Protein AF-A0A524E233-F1 (afdb_monomer)

Solvent-accessible surface area (backbone atoms only — not comparable to full-atom values): 3645 Å² total; per-residue (Å²): 128,90,52,63,30,94,89,75,69,28,55,40,40,88,41,72,60,90,90,43,59,26,31,32,18,81,72,81,63,53,74,41,83,54,57,77,84,55,50,81,72,51,88,85,77,83,79,79,80,74,80,80,77,130

Structure (mmCIF, N/CA/C/O backbone):
data_AF-A0A524E233-F1
#
_entry.id   AF-A0A524E233-F1
#
loop_
_atom_site.group_PDB
_atom_site.id
_atom_site.type_symbol
_atom_site.label_atom_id
_atom_site.label_alt_id
_atom_site.label_comp_id
_atom_site.label_asym_id
_atom_site.label_entity_id
_atom_site.label_seq_id
_atom_site.pdbx_PDB_ins_code
_atom_site.Cartn_x
_atom_site.Cartn_y
_atom_site.Cartn_z
_atom_site.occupancy
_atom_site.B_iso_or_equiv
_atom_site.auth_seq_id
_atom_site.auth_comp_id
_atom_site.auth_asym_id
_atom_site.auth_atom_id
_atom_site.pdbx_PDB_model_num
ATOM 1 N N . MET A 1 1 ? -2.375 9.511 -8.325 1.00 59.72 1 MET A N 1
ATOM 2 C CA . MET A 1 1 ? -1.710 8.613 -9.294 1.00 59.72 1 MET A CA 1
ATOM 3 C C . MET A 1 1 ? -2.380 7.239 -9.217 1.00 59.72 1 MET A C 1
ATOM 5 O O . MET A 1 1 ? -2.945 6.947 -8.171 1.00 59.72 1 MET A O 1
ATOM 9 N N . PHE A 1 2 ? -2.414 6.448 -10.296 1.00 70.88 2 PHE A N 1
ATOM 10 C CA . PHE A 1 2 ? -2.935 5.071 -10.265 1.00 70.88 2 PHE A CA 1
ATOM 11 C C . PHE A 1 2 ? -1.765 4.101 -10.447 1.00 70.88 2 PHE A C 1
ATOM 13 O O . PHE A 1 2 ? -1.043 4.218 -11.435 1.00 70.88 2 PHE A O 1
ATOM 20 N N . ASP A 1 3 ? -1.597 3.165 -9.514 1.00 82.88 3 ASP A N 1
ATOM 21 C CA . ASP A 1 3 ? -0.574 2.116 -9.563 1.00 82.88 3 ASP A CA 1
ATOM 22 C C . ASP A 1 3 ? -1.209 0.767 -9.935 1.00 82.88 3 ASP A C 1
ATOM 24 O O . ASP A 1 3 ? -2.341 0.456 -9.545 1.00 82.88 3 ASP A O 1
ATOM 28 N N . PHE A 1 4 ? -0.466 -0.054 -10.676 1.00 87.69 4 PHE A N 1
ATOM 29 C CA . PHE A 1 4 ? -0.890 -1.387 -11.105 1.00 87.69 4 PHE A CA 1
ATOM 30 C C . PHE A 1 4 ? 0.067 -2.452 -10.573 1.00 87.69 4 PHE A C 1
ATOM 32 O O . PHE A 1 4 ? 1.254 -2.218 -10.380 1.00 87.69 4 PHE A O 1
ATOM 39 N N . CYS A 1 5 ? -0.468 -3.637 -10.302 1.00 90.06 5 CYS A N 1
ATOM 40 C CA . CYS A 1 5 ? 0.281 -4.747 -9.745 1.00 90.06 5 CYS A CA 1
ATOM 41 C C . CYS A 1 5 ? 1.135 -5.427 -10.819 1.00 90.06 5 CYS A C 1
ATOM 43 O O . CYS A 1 5 ? 0.593 -5.995 -11.765 1.00 90.06 5 CYS A O 1
ATOM 45 N N . ASP A 1 6 ? 2.445 -5.502 -10.594 1.00 88.44 6 ASP A N 1
ATOM 46 C CA . ASP A 1 6 ? 3.403 -6.129 -11.519 1.00 88.44 6 ASP A CA 1
ATOM 47 C C . ASP A 1 6 ? 3.149 -7.629 -11.761 1.00 88.44 6 ASP A C 1
ATOM 49 O O . ASP A 1 6 ? 3.594 -8.190 -12.759 1.00 88.44 6 ASP A O 1
ATOM 53 N N . LYS A 1 7 ? 2.424 -8.303 -10.856 1.00 89.31 7 LYS A N 1
ATOM 54 C CA . LYS A 1 7 ? 2.135 -9.743 -10.966 1.00 89.31 7 LYS A CA 1
ATOM 55 C C . LYS A 1 7 ? 0.912 -10.070 -11.814 1.00 89.31 7 LYS A C 1
ATOM 57 O O . LYS A 1 7 ? 0.882 -11.117 -12.448 1.00 89.31 7 LYS A O 1
ATOM 62 N N . CYS A 1 8 ? -0.129 -9.243 -11.750 1.00 91.81 8 CYS A N 1
ATOM 63 C CA . CYS A 1 8 ? -1.431 -9.579 -12.339 1.00 91.81 8 CYS A CA 1
ATOM 64 C C . CYS A 1 8 ? -2.069 -8.446 -13.150 1.00 91.81 8 CYS A C 1
ATOM 66 O O . CYS A 1 8 ? -3.152 -8.632 -13.695 1.00 91.81 8 CYS A O 1
ATOM 68 N N . GLY A 1 9 ? -1.445 -7.266 -13.199 1.00 89.69 9 GLY A N 1
ATOM 69 C CA . GLY A 1 9 ? -1.991 -6.072 -13.848 1.00 89.69 9 GLY A CA 1
ATOM 70 C C . GLY A 1 9 ? -3.190 -5.447 -13.124 1.00 89.69 9 GLY A C 1
ATOM 71 O O . GLY A 1 9 ? -3.756 -4.473 -13.610 1.00 89.69 9 GLY A O 1
ATOM 72 N N . GLY A 1 10 ? -3.599 -5.986 -11.972 1.00 90.38 10 GLY A N 1
ATOM 73 C CA . GLY A 1 10 ? -4.706 -5.455 -11.179 1.00 90.38 10 GLY A CA 1
ATOM 74 C C . GLY A 1 10 ? -4.376 -4.105 -10.544 1.00 90.38 10 GLY A C 1
ATOM 75 O O . GLY A 1 10 ? -3.220 -3.818 -10.249 1.00 90.38 10 GLY A O 1
ATOM 76 N N . MET A 1 11 ? -5.393 -3.283 -10.289 1.00 89.31 11 MET A N 1
ATOM 77 C CA . MET A 1 11 ? -5.210 -1.990 -9.624 1.00 89.31 11 MET A CA 1
ATOM 78 C C . MET A 1 11 ? -4.697 -2.175 -8.189 1.00 89.31 11 MET A C 1
ATOM 80 O O . MET A 1 11 ? -5.200 -3.024 -7.443 1.00 89.31 11 MET A O 1
ATOM 84 N N . MET A 1 12 ? -3.701 -1.376 -7.812 1.00 88.75 12 MET A N 1
ATOM 85 C CA . MET A 1 12 ? -3.216 -1.286 -6.441 1.00 88.75 12 MET A CA 1
ATOM 86 C C . MET A 1 12 ? -3.967 -0.182 -5.700 1.00 88.75 12 MET A C 1
ATOM 88 O O . MET A 1 12 ? -4.125 0.92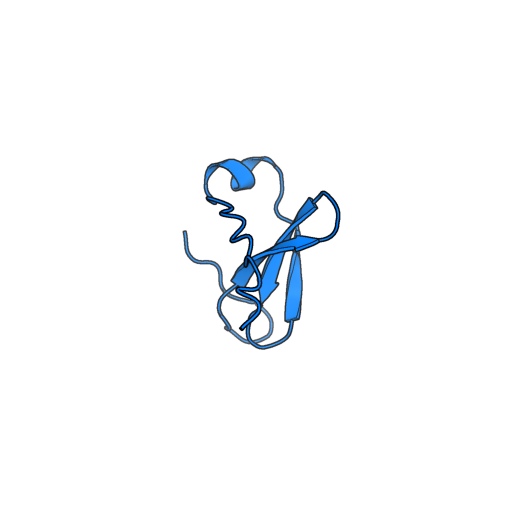6 -6.210 1.00 88.75 12 MET A O 1
ATOM 92 N N . LEU A 1 13 ? -4.435 -0.491 -4.496 1.00 86.31 13 LEU A N 1
ATOM 93 C CA . LEU A 1 13 ? -5.202 0.417 -3.660 1.00 86.31 13 LEU A CA 1
ATOM 94 C C . LEU A 1 13 ? -4.432 0.729 -2.373 1.00 86.31 13 LEU A C 1
ATOM 96 O O . LEU A 1 13 ? -3.849 -0.181 -1.783 1.00 86.31 13 LEU A O 1
ATOM 100 N N . PRO A 1 14 ? -4.445 1.988 -1.908 1.00 84.69 14 PRO A N 1
ATOM 101 C CA . PRO A 1 14 ? -3.881 2.340 -0.613 1.00 84.69 14 PRO A CA 1
ATOM 102 C C . PRO A 1 14 ? -4.595 1.581 0.510 1.00 84.69 14 PRO A C 1
ATOM 104 O O . PRO A 1 14 ? -5.811 1.687 0.678 1.00 84.69 14 PRO A O 1
ATOM 107 N N . SER A 1 15 ? -3.824 0.835 1.289 1.00 82.56 15 SER A N 1
ATOM 108 C CA . SER A 1 15 ? -4.251 0.030 2.428 1.00 82.56 15 SER A CA 1
ATOM 109 C C . SER A 1 15 ? -3.364 0.362 3.633 1.00 82.56 15 SER A C 1
ATOM 111 O O . SER A 1 15 ? -2.274 0.919 3.491 1.00 82.56 15 SER A O 1
ATOM 113 N N . LYS A 1 16 ? -3.843 0.083 4.845 1.00 77.12 16 LYS A N 1
ATOM 114 C CA . LYS A 1 16 ? -3.053 0.255 6.072 1.00 77.12 16 LYS A CA 1
ATOM 115 C C . LYS A 1 16 ? -2.821 -1.107 6.690 1.00 77.12 16 LYS A C 1
ATOM 117 O O . LYS A 1 16 ? -3.775 -1.730 7.156 1.00 77.12 16 LYS A O 1
ATOM 122 N N . LEU A 1 17 ? -1.565 -1.537 6.710 1.00 79.19 17 LEU A N 1
ATOM 123 C CA . LEU A 1 17 ? -1.159 -2.759 7.382 1.00 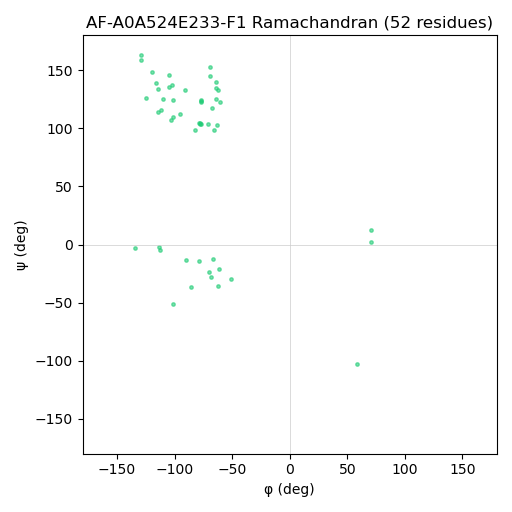79.19 17 LEU A CA 1
ATOM 124 C C . LEU A 1 17 ? -0.484 -2.361 8.697 1.00 79.19 17 LEU A C 1
ATOM 126 O O . LEU A 1 17 ? 0.615 -1.815 8.710 1.00 79.19 17 LEU A O 1
ATOM 130 N N . SER A 1 18 ? -1.186 -2.591 9.806 1.00 73.94 18 SER A N 1
ATOM 131 C CA . SER A 1 18 ? -0.781 -2.147 11.146 1.00 73.94 18 SER A CA 1
ATOM 132 C C . SER A 1 18 ? -0.615 -0.620 11.228 1.00 73.94 18 SER A C 1
ATOM 134 O O . SER A 1 18 ? -1.615 0.098 11.294 1.00 73.94 18 SER A O 1
ATOM 136 N N . GLU A 1 19 ? 0.621 -0.122 11.205 1.00 73.38 19 GLU A N 1
ATOM 137 C CA . GLU A 1 19 ? 0.962 1.303 11.310 1.00 73.38 19 GLU A CA 1
ATOM 138 C C . GLU A 1 19 ? 1.563 1.864 10.014 1.00 73.38 19 GLU A C 1
ATOM 140 O O . GLU A 1 19 ? 1.756 3.073 9.899 1.00 73.38 19 GLU A O 1
ATOM 145 N N . GLU A 1 20 ? 1.787 1.010 9.014 1.00 76.38 20 GLU A N 1
ATOM 146 C CA . GLU A 1 20 ? 2.406 1.384 7.748 1.00 76.38 20 GLU A CA 1
ATOM 147 C C . GLU A 1 20 ? 1.356 1.519 6.642 1.00 76.38 20 GLU A C 1
ATOM 149 O O . GLU 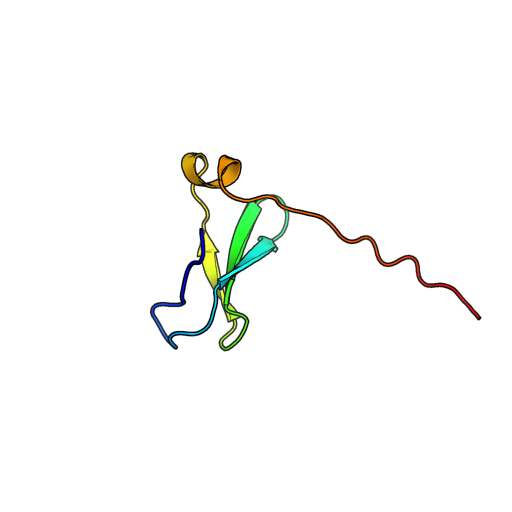A 1 20 ? 0.419 0.721 6.500 1.00 76.38 20 GLU A O 1
ATOM 154 N N . SER A 1 21 ? 1.515 2.570 5.844 1.00 82.38 21 SER A N 1
ATOM 155 C CA . SER A 1 21 ? 0.769 2.746 4.605 1.00 82.38 21 SER A CA 1
ATOM 156 C C . SER A 1 21 ? 1.369 1.831 3.541 1.00 82.38 21 SER A C 1
ATOM 158 O O . SER A 1 21 ? 2.556 1.912 3.245 1.00 82.38 21 SER A O 1
ATOM 160 N N . VAL A 1 22 ? 0.552 0.968 2.946 1.00 87.25 22 VAL A N 1
ATOM 161 C CA . VAL A 1 22 ? 0.966 0.051 1.878 1.00 87.25 22 VAL A CA 1
ATOM 162 C C . VAL A 1 22 ? 0.012 0.156 0.692 1.00 87.25 22 VAL A C 1
ATOM 164 O O . VAL A 1 22 ? -1.102 0.658 0.809 1.00 87.25 22 VAL A O 1
ATOM 167 N N . LEU A 1 23 ? 0.432 -0.329 -0.468 1.00 86.88 23 LEU A N 1
ATOM 168 C CA . LEU A 1 23 ? -0.429 -0.560 -1.620 1.00 86.88 23 LEU A CA 1
ATOM 169 C C . LEU A 1 23 ? -0.765 -2.046 -1.705 1.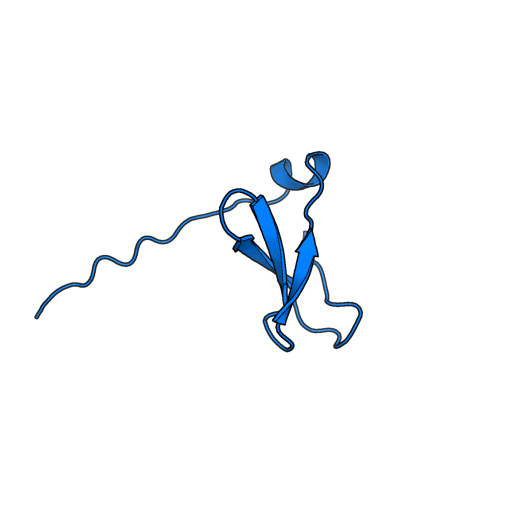00 86.88 23 LEU A C 1
ATOM 171 O O . LEU A 1 23 ? 0.126 -2.887 -1.783 1.00 86.88 23 LEU A O 1
ATOM 175 N N . GLU A 1 24 ? -2.049 -2.370 -1.728 1.00 89.75 24 GLU A N 1
ATOM 176 C CA . GLU A 1 24 ? -2.549 -3.738 -1.817 1.00 89.75 24 GLU A CA 1
ATOM 177 C C . GLU A 1 24 ? -3.284 -3.955 -3.142 1.00 89.75 24 GLU A C 1
ATOM 179 O O . GLU A 1 24 ? -4.093 -3.133 -3.574 1.00 89.75 24 GLU A O 1
ATOM 184 N N . CYS A 1 25 ? -2.995 -5.062 -3.826 1.00 92.06 25 CYS A N 1
ATOM 185 C CA . CYS A 1 25 ? -3.663 -5.381 -5.080 1.00 92.06 25 CYS A CA 1
ATOM 186 C C . CYS A 1 25 ? -5.061 -5.925 -4.806 1.00 92.06 25 CYS A C 1
ATOM 188 O O . CYS A 1 25 ? -5.202 -6.986 -4.204 1.00 92.06 25 CYS A O 1
ATOM 190 N N . ASN A 1 26 ? -6.079 -5.286 -5.379 1.00 88.88 26 ASN A N 1
ATOM 191 C CA . ASN A 1 26 ? -7.466 -5.734 -5.243 1.00 88.88 26 ASN A CA 1
ATOM 192 C C . ASN A 1 26 ? -7.762 -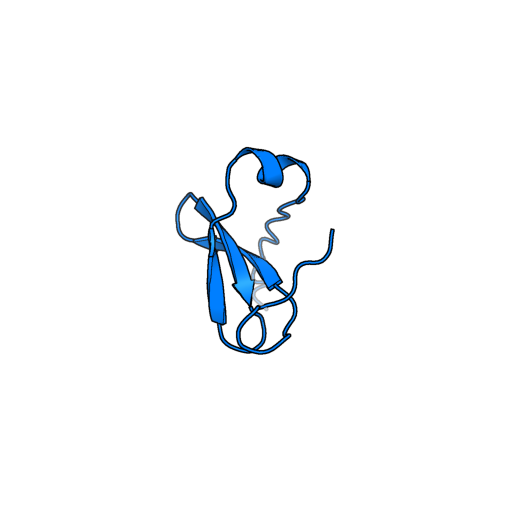7.090 -5.928 1.00 88.88 26 ASN A C 1
ATOM 194 O O . ASN A 1 26 ? -8.831 -7.658 -5.740 1.00 88.88 26 ASN A O 1
ATOM 198 N N . VAL A 1 27 ? -6.851 -7.598 -6.766 1.00 90.44 27 VAL A N 1
ATOM 199 C CA . VAL A 1 27 ? -7.058 -8.844 -7.525 1.00 90.44 27 VAL A CA 1
ATOM 200 C C . VAL A 1 27 ? -6.331 -10.025 -6.886 1.00 90.44 27 VAL A C 1
ATOM 202 O O . VAL A 1 27 ? -6.936 -11.069 -6.667 1.00 90.44 27 VAL A O 1
ATOM 205 N N . CYS A 1 28 ? -5.034 -9.882 -6.603 1.00 91.19 28 CYS A N 1
ATOM 206 C CA . CYS A 1 28 ? -4.201 -10.986 -6.114 1.00 91.19 28 CYS A CA 1
ATOM 207 C C . CYS A 1 28 ? -3.693 -10.810 -4.676 1.00 91.19 28 CYS A C 1
ATOM 209 O O . CYS A 1 28 ? -2.975 -11.679 -4.189 1.00 91.19 28 CYS A O 1
ATOM 211 N N . GLY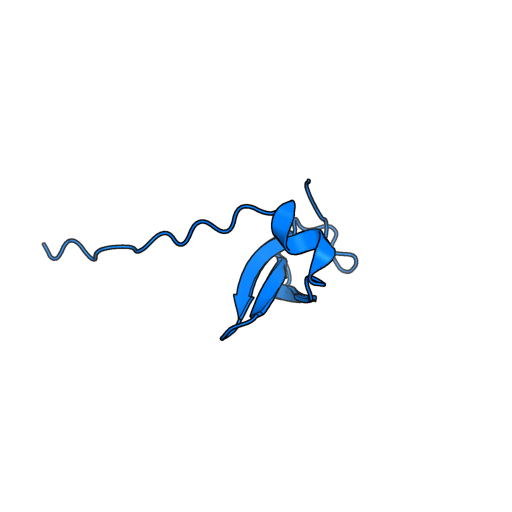 A 1 29 ? -4.006 -9.688 -4.016 1.00 88.62 29 GLY A N 1
ATOM 212 C CA . GLY A 1 29 ? -3.559 -9.400 -2.650 1.00 88.62 29 GLY A CA 1
ATOM 213 C C . GLY A 1 29 ? -2.065 -9.096 -2.519 1.00 88.62 29 GLY A C 1
ATOM 214 O O . GLY A 1 29 ? -1.534 -9.095 -1.414 1.00 88.62 29 GLY A O 1
ATOM 215 N N . ASN A 1 30 ? -1.345 -8.862 -3.624 1.00 90.50 30 ASN A N 1
ATOM 216 C CA . ASN A 1 30 ? 0.065 -8.481 -3.548 1.00 90.50 30 ASN A CA 1
ATOM 217 C C . ASN A 1 30 ? 0.223 -7.145 -2.814 1.00 90.50 30 ASN A C 1
ATOM 219 O O . ASN A 1 30 ? -0.465 -6.184 -3.155 1.00 90.50 30 ASN A O 1
ATOM 223 N N . ILE A 1 31 ? 1.162 -7.084 -1.872 1.00 88.69 31 ILE A N 1
ATOM 224 C CA . ILE A 1 31 ? 1.449 -5.896 -1.066 1.00 88.69 31 ILE A CA 1
ATOM 225 C C . ILE A 1 31 ? 2.739 -5.249 -1.574 1.00 88.69 31 ILE A C 1
ATOM 227 O O . ILE A 1 31 ? 3.725 -5.938 -1.843 1.00 88.69 31 ILE A O 1
ATOM 231 N N . LYS A 1 32 ? 2.725 -3.927 -1.710 1.00 84.19 32 LYS A N 1
ATOM 232 C CA . LYS A 1 32 ? 3.873 -3.084 -2.046 1.00 84.19 32 LYS A CA 1
ATOM 233 C C . LYS A 1 32 ? 3.999 -2.023 -0.956 1.00 84.19 32 LYS A C 1
ATOM 235 O O . LYS A 1 32 ? 3.019 -1.348 -0.650 1.00 84.19 32 LYS A O 1
ATOM 240 N N . ALA A 1 33 ? 5.171 -1.914 -0.339 1.00 81.31 33 ALA A N 1
ATOM 241 C CA . ALA A 1 33 ? 5.421 -0.865 0.643 1.00 81.31 33 ALA A CA 1
ATOM 242 C C . ALA A 1 33 ? 5.341 0.506 -0.043 1.00 81.31 33 ALA A C 1
ATOM 244 O O . ALA A 1 33 ? 5.780 0.647 -1.188 1.00 81.31 33 ALA A O 1
ATOM 245 N N . LEU A 1 34 ? 4.743 1.491 0.627 1.00 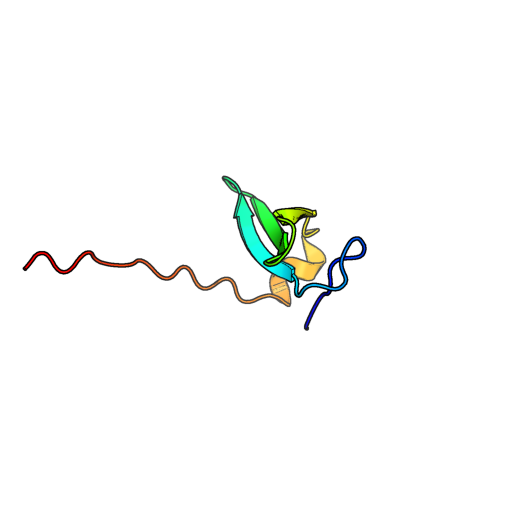74.81 34 LEU A N 1
ATOM 246 C CA . LEU A 1 34 ? 4.840 2.880 0.197 1.00 74.81 34 LEU A CA 1
ATOM 247 C C . LEU A 1 34 ? 5.980 3.529 0.964 1.00 74.81 34 LEU A C 1
ATOM 249 O O . LEU A 1 34 ? 5.893 3.710 2.177 1.00 74.81 34 LEU A O 1
ATOM 253 N N . ASP A 1 35 ? 7.039 3.874 0.243 1.00 68.12 35 ASP A N 1
ATOM 254 C CA . ASP A 1 35 ? 8.129 4.664 0.796 1.00 68.12 35 ASP A CA 1
ATOM 255 C C . ASP A 1 35 ? 7.643 6.099 1.060 1.00 68.12 35 ASP A C 1
ATOM 257 O O . ASP A 1 35 ? 6.802 6.630 0.326 1.00 68.12 35 ASP A O 1
ATOM 261 N N . GLY A 1 36 ? 8.149 6.708 2.136 1.00 61.03 36 GLY A N 1
ATOM 262 C CA . GLY A 1 36 ? 7.612 7.931 2.748 1.00 61.03 36 GLY A CA 1
ATOM 263 C C . GLY A 1 36 ? 7.377 9.114 1.803 1.00 61.03 36 GLY A C 1
ATOM 264 O O . GLY A 1 36 ? 6.432 9.865 2.021 1.00 61.03 36 GLY A O 1
ATOM 265 N N . ASP A 1 37 ? 8.155 9.228 0.726 1.00 60.62 37 ASP A N 1
ATOM 266 C CA . ASP A 1 37 ? 8.030 10.308 -0.262 1.00 60.62 37 ASP A CA 1
ATOM 267 C C . ASP A 1 37 ? 6.759 10.203 -1.127 1.00 60.62 37 ASP A C 1
ATOM 269 O O . ASP A 1 37 ? 6.274 11.205 -1.644 1.00 60.62 37 ASP A O 1
ATOM 273 N N . LEU A 1 38 ? 6.185 9.003 -1.279 1.00 63.53 38 LEU A N 1
ATOM 274 C CA . LEU A 1 38 ? 4.952 8.786 -2.047 1.00 63.53 38 LEU A CA 1
ATOM 275 C C . LEU A 1 38 ? 3.691 8.924 -1.187 1.00 63.53 38 LEU A C 1
ATOM 277 O O . LEU A 1 38 ? 2.589 8.996 -1.727 1.00 63.53 38 LEU A O 1
ATOM 281 N N . ILE A 1 39 ? 3.817 8.948 0.144 1.00 62.31 39 ILE A N 1
ATOM 282 C CA . ILE A 1 39 ? 2.664 9.013 1.055 1.00 62.31 39 ILE A CA 1
ATOM 283 C C . ILE A 1 39 ? 1.878 10.313 0.848 1.00 62.31 39 ILE A C 1
ATOM 285 O O . ILE A 1 39 ? 0.649 10.284 0.901 1.00 62.31 39 ILE A O 1
ATOM 289 N N . ASP A 1 40 ? 2.562 11.418 0.549 1.00 64.56 40 ASP A N 1
ATOM 290 C CA . ASP A 1 40 ? 1.936 12.728 0.343 1.00 64.56 40 ASP A CA 1
ATOM 291 C C . ASP A 1 40 ? 1.071 12.791 -0.930 1.00 64.56 40 ASP A C 1
ATOM 293 O O . ASP A 1 40 ? 0.058 13.496 -0.962 1.00 64.56 40 ASP A O 1
ATOM 297 N N . ASP A 1 41 ? 1.397 11.988 -1.949 1.00 66.50 41 ASP A N 1
ATOM 298 C CA . ASP A 1 41 ? 0.629 11.899 -3.198 1.00 66.50 41 ASP A CA 1
ATOM 299 C C . ASP A 1 41 ? -0.645 11.043 -3.061 1.00 66.50 41 ASP A C 1
ATOM 301 O O . ASP A 1 41 ? -1.542 11.085 -3.917 1.00 66.50 41 ASP A O 1
ATOM 305 N N . TYR A 1 42 ? -0.755 10.263 -1.980 1.00 67.50 42 TYR A N 1
ATOM 306 C CA . TYR A 1 42 ? -1.863 9.347 -1.733 1.00 67.50 42 TYR A CA 1
ATOM 307 C C . TYR A 1 42 ? -2.733 9.802 -0.552 1.00 67.50 42 TYR A C 1
ATOM 309 O O . TYR A 1 42 ? -2.348 9.788 0.613 1.00 67.50 42 TYR A O 1
ATOM 317 N N . LYS A 1 43 ? -4.001 10.133 -0.833 1.00 65.12 43 LYS A N 1
ATOM 318 C CA . LYS A 1 43 ? -4.977 10.477 0.213 1.00 65.12 43 LYS A CA 1
ATOM 319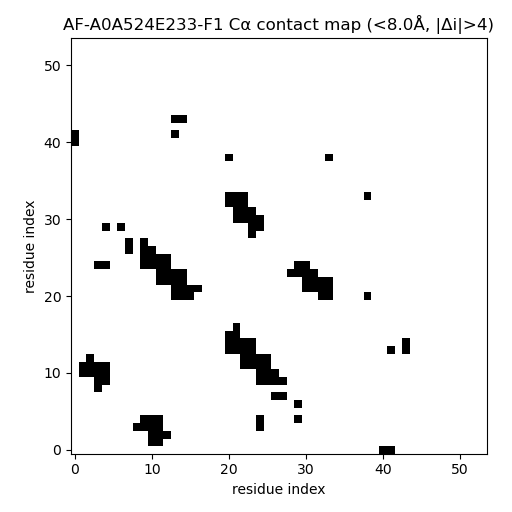 C C . LYS A 1 43 ? -5.586 9.224 0.850 1.00 65.12 43 LYS A C 1
ATOM 321 O O . LYS A 1 43 ? -6.567 8.669 0.351 1.00 65.12 43 LYS A O 1
ATOM 326 N N . PHE A 1 44 ? -5.075 8.827 2.012 1.00 66.81 44 PHE A N 1
ATOM 327 C CA . PHE A 1 44 ? -5.651 7.748 2.823 1.00 66.81 44 PHE A CA 1
ATOM 328 C C . PHE A 1 44 ? -6.898 8.227 3.567 1.00 66.81 44 PHE A C 1
ATOM 330 O O . PHE A 1 44 ? -6.811 8.914 4.583 1.00 66.81 44 PHE A O 1
ATOM 337 N N . THR A 1 45 ? -8.080 7.839 3.092 1.00 62.53 45 THR A N 1
ATOM 338 C CA . THR A 1 45 ? -9.338 8.134 3.792 1.00 62.53 45 THR A CA 1
ATOM 339 C C . THR A 1 45 ? -9.801 6.886 4.536 1.00 62.53 45 THR A C 1
ATOM 341 O O . THR A 1 45 ? -10.216 5.907 3.921 1.00 62.5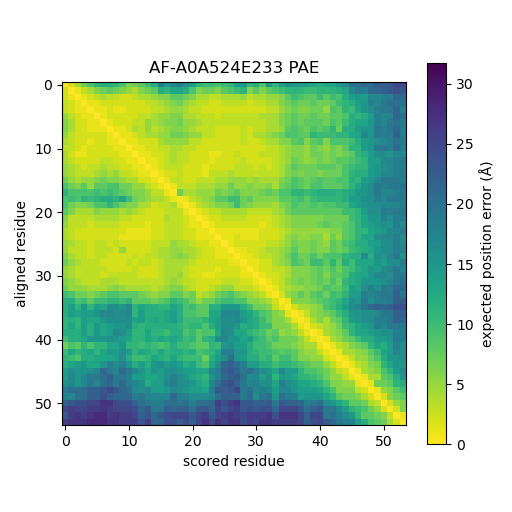3 45 THR A O 1
ATOM 344 N N . LYS A 1 46 ? -9.734 6.898 5.872 1.00 59.72 46 LYS A N 1
ATOM 345 C CA . LYS A 1 46 ? -10.269 5.804 6.694 1.00 59.72 46 LYS A CA 1
ATOM 346 C C . LYS A 1 46 ? -11.789 5.947 6.772 1.00 59.72 46 LYS A C 1
ATOM 348 O O . LYS A 1 46 ? -12.292 6.796 7.501 1.00 59.72 46 LYS A O 1
ATOM 353 N N . VAL A 1 47 ? -12.524 5.119 6.033 1.00 64.25 47 VAL A N 1
ATOM 354 C CA . VAL A 1 47 ? -13.983 5.033 6.183 1.00 64.25 47 VAL A CA 1
ATOM 355 C C . VAL A 1 47 ? -14.282 4.193 7.421 1.00 64.25 47 VAL A C 1
ATOM 357 O O . VAL A 1 47 ? -14.158 2.970 7.406 1.00 64.25 47 VAL A O 1
ATOM 360 N N . ILE A 1 48 ? -14.659 4.853 8.514 1.00 70.81 48 ILE A N 1
ATOM 361 C CA . ILE A 1 48 ? -15.168 4.174 9.706 1.00 70.81 48 ILE A CA 1
ATOM 362 C C . ILE A 1 48 ? -16.622 3.807 9.410 1.00 70.81 48 ILE A C 1
ATOM 364 O O . ILE A 1 48 ? -17.499 4.669 9.389 1.00 70.81 48 ILE A O 1
ATOM 368 N N . LYS A 1 49 ? -16.888 2.525 9.137 1.00 68.25 49 LYS A N 1
ATOM 369 C CA . LYS A 1 49 ? -18.263 2.026 9.071 1.00 68.25 49 LYS A CA 1
ATOM 370 C C . LYS A 1 49 ? -18.819 2.008 10.492 1.00 68.25 49 LYS A C 1
ATOM 372 O O . LYS A 1 49 ? -18.478 1.125 11.273 1.00 68.25 49 LYS A O 1
ATOM 377 N N . HIS A 1 50 ? -19.671 2.969 10.829 1.00 67.81 50 HIS A N 1
ATOM 378 C CA . HIS A 1 50 ? -20.560 2.802 11.970 1.00 67.81 50 HIS A CA 1
ATOM 379 C C . HIS A 1 50 ? -21.553 1.695 11.606 1.00 67.81 50 HIS A C 1
ATOM 381 O O . HIS A 1 50 ? -22.286 1.825 10.627 1.00 67.81 50 HIS A O 1
ATOM 387 N N . GLN A 1 51 ? -21.546 0.583 12.345 1.00 68.44 51 GLN A N 1
ATOM 388 C CA . GLN A 1 51 ? -22.647 -0.371 12.275 1.00 68.44 51 GLN A CA 1
ATOM 389 C C . GLN A 1 51 ? -23.898 0.362 12.772 1.00 68.44 51 GLN A C 1
ATOM 391 O O . GLN A 1 51 ? -24.047 0.588 13.970 1.00 68.44 51 GLN A O 1
ATOM 396 N N . THR A 1 52 ? -24.777 0.785 11.863 1.00 63.06 52 THR A N 1
ATOM 397 C CA . THR A 1 52 ? -26.159 1.105 12.223 1.00 63.06 52 THR A CA 1
ATOM 398 C C . THR A 1 52 ? -26.803 -0.204 12.644 1.00 63.06 52 THR A C 1
ATOM 400 O O . THR A 1 52 ? -27.145 -1.030 11.799 1.00 63.06 52 THR A O 1
ATOM 403 N N . ASN A 1 53 ? -26.857 -0.424 13.956 1.00 57.59 53 ASN A N 1
ATOM 404 C CA . ASN A 1 53 ? -27.610 -1.519 14.543 1.00 57.59 53 ASN A CA 1
ATOM 405 C C . ASN A 1 53 ? -29.104 -1.272 14.237 1.00 57.59 53 ASN A C 1
ATOM 407 O O . ASN A 1 53 ? -29.558 -0.155 14.507 1.00 57.59 53 ASN A O 1
ATOM 411 N N . PRO A 1 54 ? -29.824 -2.222 13.612 1.00 65.06 54 PRO A N 1
ATOM 412 C CA . PRO A 1 54 ? -31.263 -2.111 13.380 1.00 65.06 54 PRO A CA 1
ATOM 413 C C . PRO A 1 54 ? -32.075 -2.171 14.680 1.00 65.06 54 PRO A C 1
ATOM 415 O O . PRO A 1 54 ? -31.576 -2.747 15.676 1.00 65.06 54 PRO A O 1
#

Mean predicted aligned error: 9.19 Å

Secondary structure (DSSP, 8-state):
--EE-TTT-PEEEEEEETTEEEEEETTT--EEE--HHHHTTS------------

Radius of gyration: 13.08 Å; Cα contacts (8 Å, |Δi|>4): 67; chains: 1; bounding box: 39×24×28 Å

Foldseek 3Di:
DWDADPPPRATWDFDDDPPFTWTAGPPPRDIGGDDPVCVVVDDDDDDDDDPPDD

Nearest PDB structures (foldseek):
  7eu1-assembly1_I  TM=6.341E-01  e=5.417E-02  Arabidopsis thaliana
  8iuh-assembly1_I  TM=6.615E-01  e=1.160E-01  Homo sapiens
  7fjj-assembly1_I  TM=7.140E-01  e=2.189E-01  Homo sapiens
  7aea-assembly1_I  TM=7.461E-01  e=2.486E-01  Homo sapiens
  8ity-assembly1_I  TM=5.391E-01  e=3.007E-01  Homo sapiens

pLDDT: mean 77.09, std 11.32, range [57.59, 92.06]

Sequence (54 aa):
MFDFCDKCGGMMLPSKLSEESVLECNVCGNIKALDGDLIDDYKFTKVIKHQTNP